Protein AF-A0A822BNZ3-F1 (afdb_monomer_lite)

Radius of gyration: 11.95 Å; chains: 1; bounding box: 21×19×29 Å

Foldseek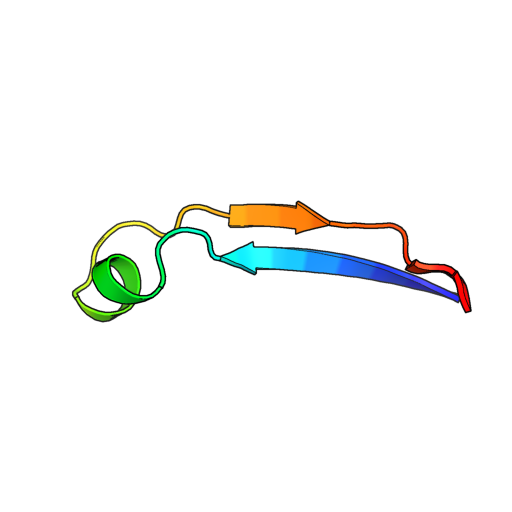 3Di:
DWDKDWDWPCVPVVVVVDDTDTDIDDGDDD

pLDDT: mean 93.9, std 4.71, range [78.62, 97.94]

Sequence (30 aa):
MSVYVFDLQNPVEFLNGAKPILIERGPFVY

Secondary structure (DSSP, 8-state):
-EEEEEEES-HHHHHTTPPP-EEEEEEEE-

Structure (mmCIF, N/CA/C/O backbone):
data_AF-A0A822BNZ3-F1
#
_entry.id   AF-A0A822BNZ3-F1
#
loop_
_atom_site.group_PDB
_atom_site.id
_atom_site.type_symbol
_atom_site.label_atom_id
_atom_site.label_alt_id
_atom_site.label_comp_id
_atom_site.label_asym_id
_atom_site.label_entity_id
_atom_site.label_seq_id
_atom_site.pdbx_PDB_ins_code
_atom_site.Cartn_x
_atom_site.Cartn_y
_atom_site.Cartn_z
_atom_site.occupancy
_atom_site.B_iso_or_equiv
_atom_site.au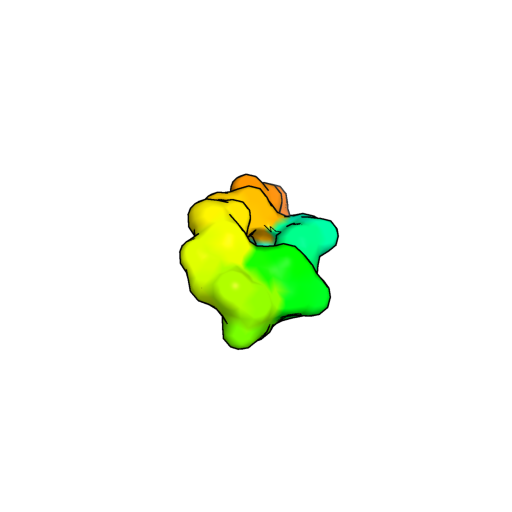th_seq_id
_atom_site.auth_comp_id
_atom_site.auth_asym_id
_atom_site.auth_atom_id
_atom_site.pdbx_PDB_model_num
ATOM 1 N N . MET A 1 1 ? 11.071 -7.923 -18.336 1.00 81.88 1 MET A N 1
ATOM 2 C CA . MET A 1 1 ? 9.972 -6.971 -17.987 1.00 81.88 1 MET A CA 1
ATOM 3 C C . MET A 1 1 ? 10.277 -6.395 -16.609 1.00 81.88 1 MET A C 1
ATOM 5 O O . MET A 1 1 ? 10.769 -7.164 -15.795 1.00 81.88 1 MET A O 1
ATOM 9 N N . SER A 1 2 ? 10.050 -5.101 -16.343 1.00 88.00 2 SER A N 1
ATOM 10 C CA . SER A 1 2 ? 10.394 -4.488 -15.041 1.00 88.00 2 SER A CA 1
ATOM 11 C C . SER A 1 2 ? 9.144 -4.159 -14.226 1.00 88.00 2 SER A C 1
ATOM 13 O O . SER A 1 2 ? 8.234 -3.516 -14.745 1.00 88.00 2 SER A O 1
ATOM 15 N N . VAL A 1 3 ? 9.109 -4.581 -12.959 1.00 90.62 3 VAL A N 1
ATOM 16 C CA . VAL A 1 3 ? 8.006 -4.319 -12.018 1.00 90.62 3 VAL A CA 1
ATOM 17 C C . VAL A 1 3 ? 8.483 -3.412 -10.885 1.00 90.62 3 VAL A C 1
ATOM 19 O O . VAL A 1 3 ? 9.549 -3.639 -10.313 1.00 90.62 3 VAL A O 1
ATOM 22 N N . TYR A 1 4 ? 7.667 -2.413 -10.549 1.00 91.56 4 TYR A N 1
ATOM 23 C CA . TYR A 1 4 ? 7.841 -1.530 -9.395 1.00 91.56 4 TYR A CA 1
ATOM 24 C C . TYR A 1 4 ? 6.646 -1.700 -8.462 1.00 91.56 4 TYR A C 1
ATOM 26 O O . TYR A 1 4 ? 5.506 -1.790 -8.923 1.00 91.56 4 TYR A O 1
ATOM 34 N N . VAL A 1 5 ? 6.904 -1.761 -7.159 1.00 94.44 5 VAL A N 1
ATOM 35 C CA . VAL A 1 5 ? 5.881 -1.971 -6.132 1.00 94.44 5 VAL A CA 1
ATOM 36 C C . VAL A 1 5 ? 5.997 -0.879 -5.079 1.00 94.44 5 VAL A C 1
ATOM 38 O O . VAL A 1 5 ? 7.101 -0.518 -4.682 1.00 94.44 5 VAL A O 1
ATOM 41 N N . PHE A 1 6 ? 4.863 -0.378 -4.596 1.00 95.94 6 PHE A N 1
ATOM 42 C CA . PHE A 1 6 ? 4.819 0.483 -3.417 1.00 95.94 6 PHE A CA 1
ATOM 43 C C . PHE A 1 6 ? 4.473 -0.357 -2.187 1.00 95.94 6 PHE A C 1
ATOM 45 O O . PHE A 1 6 ? 3.381 -0.910 -2.091 1.00 95.94 6 PHE A O 1
ATOM 52 N N . ASP A 1 7 ? 5.421 -0.464 -1.264 1.00 95.81 7 ASP A N 1
ATOM 53 C CA . ASP A 1 7 ? 5.324 -1.261 -0.045 1.00 95.81 7 ASP A CA 1
ATOM 54 C C . ASP A 1 7 ? 4.774 -0.423 1.116 1.00 95.81 7 ASP A C 1
ATOM 56 O O . ASP A 1 7 ? 5.343 0.616 1.467 1.00 95.81 7 ASP A O 1
ATOM 60 N N . LEU A 1 8 ? 3.673 -0.874 1.722 1.00 97.19 8 LEU A N 1
ATOM 61 C CA . LEU A 1 8 ? 2.988 -0.174 2.810 1.00 97.19 8 LEU A CA 1
ATOM 62 C C . LEU A 1 8 ? 3.657 -0.464 4.158 1.00 97.19 8 LEU A C 1
ATOM 64 O O . LEU A 1 8 ? 3.604 -1.584 4.656 1.00 97.19 8 LEU A O 1
ATOM 68 N N . GLN A 1 9 ? 4.235 0.567 4.773 1.00 97.94 9 GLN A N 1
ATOM 69 C CA . GLN A 1 9 ? 5.009 0.447 6.013 1.00 97.94 9 GLN A CA 1
ATOM 70 C C . GLN A 1 9 ? 4.152 0.452 7.281 1.00 97.94 9 GLN A C 1
ATOM 72 O O . GLN A 1 9 ? 4.571 -0.083 8.302 1.00 97.94 9 GLN A O 1
ATOM 77 N N . ASN A 1 10 ? 2.957 1.047 7.241 1.00 96.69 10 ASN A N 1
ATOM 78 C CA . ASN A 1 10 ? 2.073 1.174 8.403 1.00 96.69 10 ASN A CA 1
ATOM 79 C C . ASN A 1 10 ? 0.686 0.542 8.167 1.00 96.69 10 ASN A C 1
ATOM 81 O O . ASN A 1 10 ? -0.334 1.226 8.258 1.00 96.69 10 ASN A O 1
ATOM 85 N N . PRO A 1 11 ? 0.605 -0.774 7.885 1.00 96.44 11 PRO A N 1
ATOM 86 C CA . PRO A 1 11 ? -0.653 -1.417 7.508 1.00 96.44 11 PRO A CA 1
ATOM 87 C C . PRO 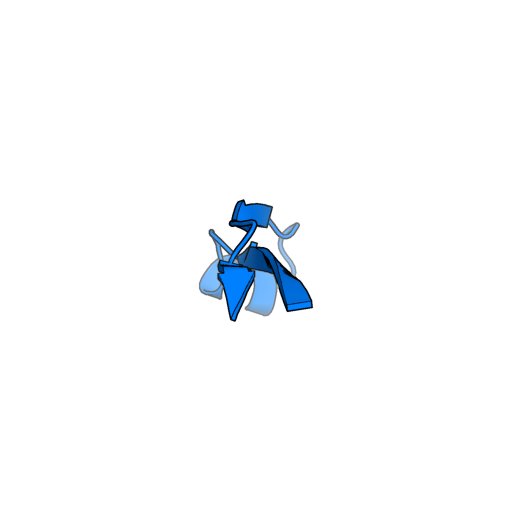A 1 11 ? -1.725 -1.320 8.597 1.00 96.44 11 PRO A C 1
ATOM 89 O O . PRO A 1 11 ? -2.883 -1.060 8.291 1.00 96.44 11 PRO A O 1
ATOM 92 N N . VAL A 1 12 ? -1.353 -1.475 9.871 1.00 97.19 12 VAL A N 1
ATOM 93 C CA . VAL A 1 12 ? -2.308 -1.439 10.991 1.00 97.19 12 VAL A CA 1
ATOM 94 C C . VAL A 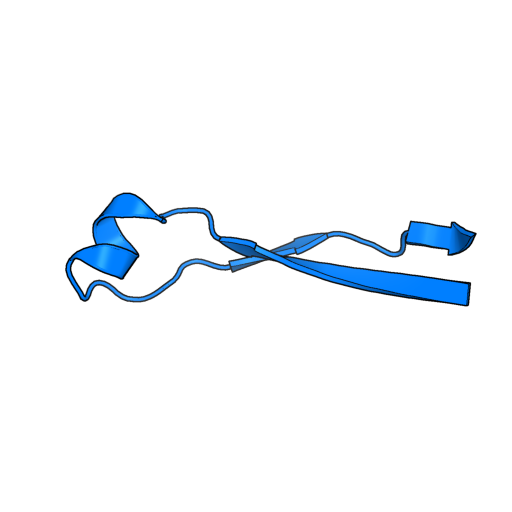1 12 ? -2.913 -0.045 11.165 1.00 97.19 12 VAL A C 1
ATOM 96 O O . VAL A 1 12 ? -4.124 0.098 11.278 1.00 97.19 12 VAL A O 1
ATOM 99 N N . GLU A 1 13 ? -2.087 0.998 11.157 1.00 96.88 13 GLU A N 1
ATOM 100 C CA . GLU A 1 13 ? -2.547 2.384 11.290 1.00 96.88 13 GLU A CA 1
ATOM 101 C C . GLU A 1 13 ? -3.373 2.814 10.079 1.00 96.88 13 GLU A C 1
ATOM 103 O O . GLU A 1 13 ? -4.410 3.455 10.235 1.00 96.88 13 GLU A O 1
ATOM 108 N N . PHE A 1 14 ? -2.943 2.417 8.879 1.00 97.06 14 PHE A N 1
ATOM 109 C CA . PHE A 1 14 ? -3.665 2.681 7.642 1.00 97.06 14 PHE A CA 1
ATOM 110 C C . PHE A 1 14 ? -5.072 2.077 7.665 1.00 97.06 14 PHE A C 1
ATOM 112 O O . PHE A 1 14 ? -6.040 2.761 7.338 1.00 97.06 14 PHE A O 1
ATOM 119 N N . LEU A 1 15 ? -5.208 0.828 8.123 1.00 96.69 15 LEU A N 1
ATOM 120 C CA . LEU A 1 15 ? -6.515 0.185 8.291 1.00 96.69 15 LEU A CA 1
ATOM 121 C C . LEU A 1 15 ? -7.401 0.907 9.317 1.00 96.69 15 LEU A C 1
ATOM 123 O O . LEU A 1 15 ? -8.622 0.887 9.191 1.00 96.69 15 LEU A O 1
ATOM 127 N N . ASN A 1 16 ? -6.795 1.595 10.284 1.00 96.81 16 ASN A N 1
ATOM 128 C CA . ASN A 1 16 ? -7.489 2.437 11.259 1.00 96.81 16 ASN A CA 1
ATOM 129 C C . ASN A 1 16 ? -7.729 3.880 10.763 1.00 96.81 16 ASN A C 1
ATOM 131 O O . ASN A 1 16 ? -8.159 4.732 11.539 1.00 96.81 16 ASN A O 1
ATOM 135 N N . GLY A 1 17 ? -7.465 4.171 9.483 1.00 96.19 17 GLY A N 1
ATOM 136 C CA . GLY A 1 17 ? -7.714 5.469 8.850 1.00 96.19 17 GLY A CA 1
ATOM 137 C C . GLY A 1 17 ? -6.541 6.452 8.892 1.00 96.19 17 GLY A C 1
ATOM 138 O O . GLY A 1 17 ? -6.697 7.602 8.478 1.00 96.19 17 GLY A O 1
ATOM 139 N N . ALA A 1 18 ? -5.365 6.038 9.370 1.00 96.69 1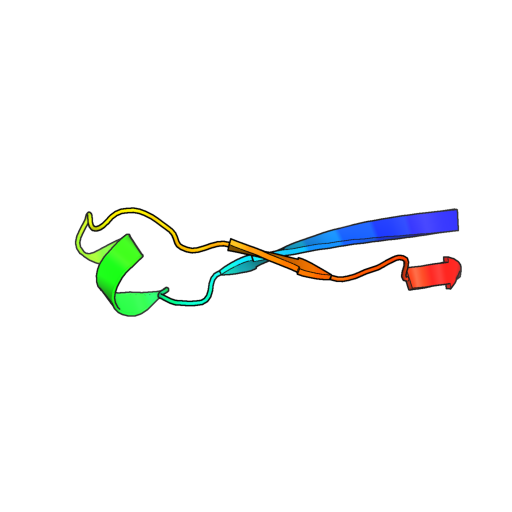8 ALA A N 1
ATOM 140 C CA . ALA A 1 18 ? -4.169 6.869 9.306 1.00 96.69 18 ALA A CA 1
ATOM 141 C C . ALA A 1 18 ? -3.642 6.992 7.867 1.00 96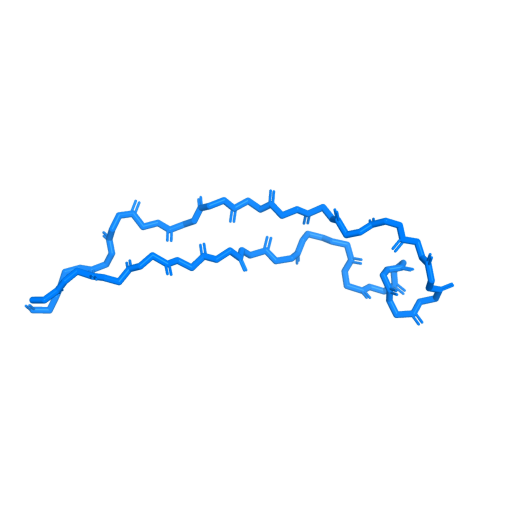.69 18 ALA A C 1
ATOM 143 O O . ALA A 1 18 ? -3.933 6.181 6.985 1.00 96.69 18 ALA A O 1
ATOM 144 N N . LYS A 1 19 ? -2.813 8.011 7.624 1.00 97.44 19 LYS A N 1
ATOM 145 C CA . LYS A 1 19 ? -2.191 8.221 6.313 1.00 97.44 19 LYS A CA 1
ATOM 146 C C . LYS A 1 19 ? -1.239 7.055 5.980 1.00 97.44 19 LYS A C 1
ATOM 148 O O . LYS A 1 19 ? -0.391 6.732 6.814 1.00 97.44 19 LYS A O 1
ATOM 153 N N . PRO A 1 20 ? -1.315 6.463 4.775 1.00 96.56 20 PRO A N 1
ATOM 154 C CA . PRO A 1 20 ? -0.394 5.409 4.367 1.00 96.56 20 PRO A CA 1
ATOM 155 C C . PRO A 1 20 ? 1.025 5.951 4.170 1.00 96.56 20 PRO A C 1
ATOM 157 O O . PRO A 1 20 ? 1.231 7.016 3.582 1.00 96.56 20 PRO A O 1
ATOM 160 N N . ILE A 1 21 ? 2.002 5.178 4.631 1.00 97.50 21 ILE A N 1
ATOM 161 C CA . ILE A 1 21 ? 3.434 5.407 4.460 1.00 97.50 21 ILE A CA 1
ATOM 162 C C . ILE A 1 21 ? 3.931 4.359 3.467 1.00 97.50 21 ILE A C 1
ATOM 164 O O . ILE A 1 21 ? 3.935 3.169 3.772 1.00 97.50 21 ILE A O 1
ATOM 168 N N . LEU A 1 22 ? 4.310 4.798 2.266 1.00 97.12 22 LEU A N 1
ATOM 169 C CA . LEU A 1 22 ? 4.726 3.922 1.170 1.00 97.12 22 LEU A CA 1
ATOM 170 C C . LEU A 1 22 ? 6.225 4.057 0.897 1.00 97.12 22 LEU A C 1
ATOM 172 O O . LEU A 1 22 ? 6.764 5.163 0.940 1.00 97.12 22 LEU A O 1
ATOM 176 N N . ILE A 1 23 ? 6.872 2.941 0.562 1.00 96.62 23 ILE A N 1
ATOM 177 C CA . ILE A 1 23 ? 8.253 2.900 0.069 1.00 96.62 23 ILE A CA 1
ATOM 178 C C . ILE A 1 23 ? 8.266 2.210 -1.291 1.00 96.62 23 ILE A C 1
ATOM 180 O O . ILE A 1 23 ? 7.729 1.116 -1.446 1.00 96.62 23 ILE A O 1
ATOM 184 N N . GLU A 1 24 ? 8.887 2.840 -2.282 1.00 95.81 24 GLU A N 1
ATOM 185 C CA . GLU A 1 24 ? 9.087 2.222 -3.591 1.00 95.81 24 GLU A CA 1
ATOM 186 C C . GLU A 1 24 ? 10.114 1.083 -3.497 1.00 95.81 24 GLU A C 1
ATOM 188 O O . GLU A 1 24 ? 11.207 1.251 -2.954 1.00 95.81 24 GLU A O 1
ATOM 193 N N . ARG A 1 25 ? 9.766 -0.086 -4.039 1.00 94.50 25 ARG A N 1
ATOM 194 C CA . ARG A 1 25 ? 10.653 -1.241 -4.188 1.00 94.50 25 ARG A CA 1
ATOM 195 C C . ARG A 1 25 ? 10.696 -1.676 -5.650 1.00 94.50 25 ARG A C 1
ATOM 197 O O . ARG A 1 25 ? 9.663 -1.973 -6.251 1.00 94.50 25 ARG A O 1
ATOM 204 N N . GLY A 1 26 ? 11.902 -1.753 -6.204 1.00 89.62 26 GLY A N 1
ATOM 205 C CA . GLY A 1 26 ? 12.157 -2.190 -7.574 1.00 89.62 26 GLY A CA 1
ATOM 206 C C . GLY A 1 26 ? 13.408 -1.532 -8.170 1.00 89.62 26 GLY A C 1
ATOM 207 O O . GLY A 1 26 ? 14.124 -0.828 -7.456 1.00 89.62 26 GLY A O 1
ATOM 208 N N . PRO A 1 27 ? 13.677 -1.748 -9.470 1.00 90.62 27 PRO A N 1
ATOM 209 C CA . PRO A 1 27 ? 12.940 -2.632 -10.378 1.00 90.62 27 PRO A CA 1
ATOM 210 C C . PRO A 1 27 ? 13.191 -4.122 -10.102 1.00 90.62 27 PRO A C 1
ATOM 212 O O . PRO A 1 27 ? 14.328 -4.545 -9.909 1.00 90.62 27 PRO A O 1
ATOM 215 N N . PHE A 1 28 ? 12.137 -4.935 -10.170 1.00 90.50 28 PHE A N 1
ATOM 216 C CA . PHE A 1 28 ? 12.249 -6.392 -10.285 1.00 90.50 28 PHE A CA 1
ATOM 217 C C . PHE A 1 28 ? 12.249 -6.773 -11.765 1.00 90.50 28 PHE A C 1
ATOM 219 O O . PHE A 1 28 ? 11.286 -6.469 -12.471 1.00 90.50 28 PHE A O 1
ATOM 226 N N . VAL A 1 29 ? 13.328 -7.402 -12.238 1.00 88.12 29 VAL A N 1
ATOM 227 C CA . VAL A 1 29 ? 13.509 -7.770 -13.650 1.00 88.12 29 VAL A CA 1
ATOM 228 C C . VAL A 1 29 ? 13.289 -9.272 -13.826 1.00 88.12 29 VAL A C 1
ATOM 230 O O . VAL A 1 29 ? 13.933 -10.067 -13.144 1.00 88.12 29 VAL A O 1
ATOM 233 N N . TYR A 1 30 ? 12.377 -9.625 -14.736 1.00 78.62 30 TYR A N 1
ATOM 234 C CA . TYR A 1 30 ? 12.105 -10.989 -15.215 1.00 78.62 30 TYR A CA 1
ATOM 235 C C . TYR A 1 30 ? 12.751 -11.224 -16.576 1.00 78.62 30 TYR A C 1
ATOM 237 O O . TYR A 1 30 ? 12.603 -10.304 -17.431 1.00 78.62 30 TYR A O 1
#